Protein AF-A0A1X2GHH6-F1 (afdb_monomer_lite)

Structure (mmCIF, N/CA/C/O backbone):
data_AF-A0A1X2GHH6-F1
#
_entry.id   AF-A0A1X2GHH6-F1
#
loop_
_atom_site.group_PDB
_atom_site.id
_atom_site.type_symbol
_atom_site.label_atom_id
_atom_site.label_alt_id
_atom_site.label_comp_id
_atom_site.label_asym_id
_atom_site.label_entity_id
_atom_site.label_seq_id
_atom_site.pdbx_PDB_ins_code
_atom_site.Cartn_x
_atom_site.Cartn_y
_atom_site.Cartn_z
_atom_site.occupancy
_atom_site.B_iso_or_equiv
_atom_site.auth_seq_id
_atom_site.auth_comp_id
_atom_site.auth_asym_id
_atom_site.auth_atom_id
_atom_site.pdbx_PDB_model_num
ATOM 1 N N . ASP A 1 1 ? 2.804 -5.920 -7.739 1.00 80.75 1 ASP A N 1
ATOM 2 C CA . ASP A 1 1 ? 4.023 -5.298 -8.288 1.00 80.75 1 ASP A CA 1
ATOM 3 C C . ASP A 1 1 ? 3.810 -4.109 -9.209 1.00 80.75 1 ASP A C 1
ATOM 5 O O . ASP A 1 1 ? 4.453 -3.108 -8.964 1.00 80.75 1 ASP A O 1
ATOM 9 N N . LEU A 1 2 ? 2.935 -4.140 -10.224 1.00 93.12 2 LEU A N 1
ATOM 10 C CA . LEU A 1 2 ? 2.831 -3.019 -11.186 1.00 93.12 2 LEU A CA 1
ATOM 11 C C . LEU A 1 2 ? 1.982 -1.827 -10.734 1.00 93.12 2 LEU A C 1
ATOM 13 O O . LEU A 1 2 ? 2.171 -0.715 -11.226 1.00 93.12 2 LEU A O 1
ATOM 17 N N . ASN A 1 3 ? 1.027 -2.058 -9.833 1.00 95.56 3 ASN A N 1
ATOM 18 C CA . ASN A 1 3 ? 0.179 -1.008 -9.288 1.00 95.56 3 ASN A CA 1
ATOM 19 C C . ASN A 1 3 ? 0.596 -0.709 -7.837 1.00 95.56 3 ASN A C 1
ATOM 21 O O . ASN A 1 3 ? 0.378 -1.554 -6.964 1.00 95.56 3 ASN A O 1
ATOM 25 N N . PRO A 1 4 ? 1.149 0.482 -7.542 1.00 95.44 4 PRO A N 1
ATOM 26 C CA . PRO A 1 4 ? 1.655 0.816 -6.211 1.00 95.44 4 PRO A CA 1
ATOM 27 C C . PRO A 1 4 ? 0.557 0.899 -5.138 1.00 95.44 4 PRO A C 1
ATOM 29 O O . PRO A 1 4 ? 0.873 0.883 -3.949 1.00 95.44 4 PRO A O 1
ATOM 32 N N . ILE A 1 5 ? -0.728 0.967 -5.516 1.00 96.75 5 ILE A N 1
ATOM 33 C CA . ILE A 1 5 ? -1.829 0.950 -4.540 1.00 96.75 5 ILE A CA 1
ATOM 34 C C . ILE A 1 5 ? -1.916 -0.384 -3.784 1.00 96.75 5 ILE A C 1
ATOM 36 O O . ILE A 1 5 ? -2.366 -0.409 -2.640 1.00 96.75 5 ILE A O 1
ATOM 40 N N . GLU A 1 6 ? -1.454 -1.483 -4.387 1.00 96.94 6 GLU A N 1
ATOM 41 C CA . GLU A 1 6 ? -1.448 -2.801 -3.744 1.00 96.94 6 GLU A CA 1
ATOM 42 C C . GLU A 1 6 ? -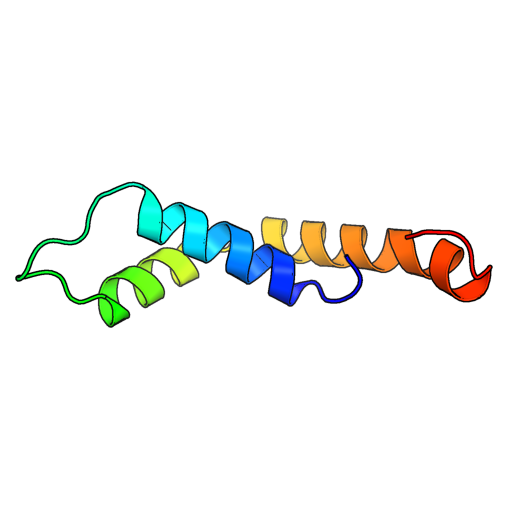0.509 -2.815 -2.531 1.00 96.94 6 GLU A C 1
ATOM 44 O O . GLU A 1 6 ? -0.876 -3.297 -1.456 1.00 96.94 6 GLU A O 1
ATOM 49 N N . GLU A 1 7 ? 0.663 -2.188 -2.662 1.00 97.38 7 GLU A N 1
ATOM 50 C CA . GLU A 1 7 ? 1.625 -2.018 -1.568 1.00 97.38 7 GLU A CA 1
ATOM 51 C C . GLU A 1 7 ? 1.073 -1.115 -0.459 1.00 97.38 7 GLU A C 1
ATOM 53 O O . GLU A 1 7 ? 1.231 -1.395 0.736 1.00 97.38 7 GLU A O 1
ATOM 58 N N . ALA A 1 8 ? 0.352 -0.056 -0.842 1.00 97.31 8 ALA A N 1
ATOM 59 C CA . ALA A 1 8 ? -0.335 0.806 0.111 1.00 97.31 8 ALA A CA 1
ATOM 60 C C . ALA A 1 8 ? -1.361 0.010 0.931 1.00 97.31 8 ALA A C 1
ATOM 62 O O . ALA A 1 8 ? -1.342 0.053 2.166 1.00 97.31 8 ALA A O 1
ATOM 63 N N . TRP A 1 9 ? -2.207 -0.786 0.270 1.00 97.69 9 TRP A N 1
ATOM 64 C CA . TRP A 1 9 ? -3.175 -1.643 0.951 1.00 97.69 9 TRP A CA 1
ATOM 65 C C . TRP A 1 9 ? -2.516 -2.733 1.792 1.00 97.69 9 TRP A C 1
ATOM 67 O O . TRP A 1 9 ? -3.041 -3.064 2.856 1.00 97.69 9 TRP A O 1
ATOM 77 N N . ALA A 1 10 ? -1.373 -3.281 1.377 1.00 97.44 10 ALA A N 1
ATOM 78 C CA . ALA A 1 10 ? -0.602 -4.213 2.194 1.00 97.44 10 ALA A CA 1
ATOM 79 C C . ALA A 1 10 ? -0.154 -3.558 3.511 1.00 97.44 10 ALA A C 1
ATOM 81 O O . ALA A 1 10 ? -0.431 -4.098 4.587 1.00 97.44 10 ALA A O 1
ATOM 82 N N . LYS A 1 11 ? 0.438 -2.355 3.456 1.00 97.81 11 LYS A N 1
ATOM 83 C CA . LYS A 1 11 ? 0.823 -1.598 4.659 1.00 97.81 11 LYS A CA 1
ATOM 84 C C . LYS A 1 11 ? -0.386 -1.268 5.536 1.00 97.81 11 LYS A C 1
ATOM 86 O O . LYS A 1 11 ? -0.339 -1.537 6.736 1.00 97.81 11 LYS A O 1
ATOM 91 N N . ILE A 1 12 ? -1.469 -0.741 4.961 1.00 98.00 12 ILE A N 1
ATOM 92 C CA . ILE A 1 12 ? -2.693 -0.371 5.696 1.00 98.00 12 ILE A CA 1
ATOM 93 C C . ILE A 1 12 ? -3.288 -1.592 6.403 1.00 98.00 12 ILE A C 1
ATOM 95 O O . ILE A 1 12 ? -3.524 -1.548 7.610 1.00 98.00 12 ILE A O 1
ATOM 99 N N . LYS A 1 13 ? -3.467 -2.713 5.691 1.00 97.25 13 LYS A N 1
ATOM 100 C CA . LYS A 1 13 ? -3.983 -3.959 6.281 1.00 97.25 13 LYS A CA 1
ATOM 101 C C . LYS A 1 13 ? -3.088 -4.456 7.409 1.00 97.25 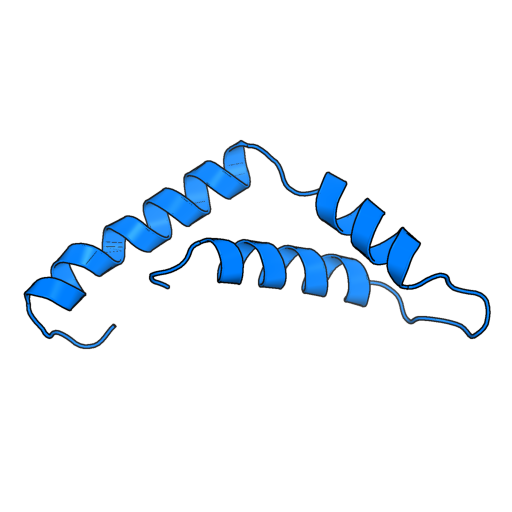13 LYS A C 1
ATOM 103 O O . LYS A 1 13 ? -3.606 -4.873 8.442 1.00 97.25 13 LYS A O 1
ATOM 108 N N . ASN A 1 14 ? -1.767 -4.395 7.235 1.00 97.44 14 ASN A N 1
ATOM 109 C CA . ASN A 1 14 ? -0.828 -4.789 8.280 1.00 97.44 14 ASN A CA 1
ATOM 110 C C . ASN A 1 14 ? -0.988 -3.925 9.531 1.00 97.44 14 ASN A C 1
ATOM 112 O O . ASN A 1 14 ? -0.986 -4.474 10.625 1.00 97.44 14 ASN A O 1
ATOM 116 N N . GLN A 1 15 ? -1.189 -2.609 9.393 1.00 96.88 15 GLN A N 1
ATOM 117 C CA . GLN A 1 15 ? -1.454 -1.735 10.541 1.00 96.88 15 GLN A CA 1
ATOM 118 C C . GLN A 1 15 ? -2.787 -2.057 11.224 1.00 96.88 15 GLN A C 1
ATOM 120 O O . GLN A 1 15 ? -2.812 -2.210 12.440 1.00 96.88 15 GLN A O 1
ATOM 125 N N . VAL A 1 16 ? -3.873 -2.224 10.460 1.00 96.38 16 VAL A N 1
ATOM 126 C CA . VAL A 1 16 ? -5.203 -2.552 11.010 1.00 96.38 16 VAL A CA 1
ATOM 127 C C . VAL A 1 16 ? -5.183 -3.882 11.770 1.00 96.38 16 VAL A C 1
ATOM 129 O O . VAL A 1 16 ? -5.836 -4.009 12.800 1.00 96.38 16 VAL A O 1
ATOM 132 N N . ARG A 1 17 ? -4.412 -4.865 11.290 1.00 95.50 17 ARG A N 1
ATOM 133 C CA . ARG A 1 17 ? -4.319 -6.213 11.875 1.00 95.50 17 ARG A CA 1
ATOM 134 C C . ARG A 1 17 ? -3.369 -6.325 13.068 1.00 95.50 17 ARG A C 1
ATOM 136 O O . ARG A 1 17 ? -3.344 -7.383 13.690 1.00 95.50 17 ARG A O 1
ATOM 143 N N . LYS A 1 18 ? -2.588 -5.286 13.393 1.00 94.38 18 LYS A N 1
ATOM 144 C CA . LYS A 1 18 ? -1.643 -5.325 14.528 1.00 94.38 18 LYS A CA 1
ATOM 145 C C . LYS A 1 18 ? -2.324 -5.637 15.853 1.00 94.38 18 LYS A C 1
ATOM 147 O O . LYS A 1 18 ? -1.710 -6.258 16.714 1.00 94.38 18 LYS A O 1
ATOM 152 N N . THR A 1 19 ? -3.564 -5.194 16.018 1.00 89.88 19 THR A N 1
ATOM 153 C CA . TH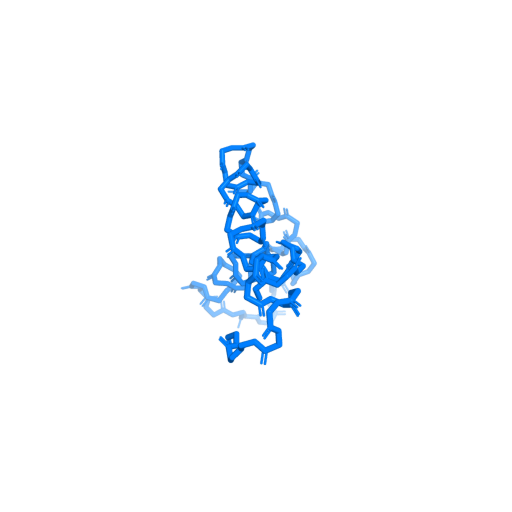R A 1 19 ? -4.376 -5.474 17.196 1.00 89.88 19 THR A CA 1
ATOM 154 C C . THR A 1 19 ? -5.709 -6.079 16.763 1.00 89.88 19 THR A C 1
ATOM 156 O O . THR A 1 19 ? -6.304 -5.612 15.787 1.00 89.88 19 THR A O 1
ATOM 159 N N . PRO A 1 20 ? -6.215 -7.108 17.467 1.00 91.88 20 PRO A N 1
ATOM 160 C CA . PRO A 1 20 ? -7.547 -7.635 17.208 1.00 91.88 20 PRO A CA 1
ATOM 161 C C . PRO A 1 20 ? -8.619 -6.541 17.285 1.00 91.88 20 PRO A C 1
ATOM 163 O O . PRO A 1 20 ? -8.486 -5.560 18.026 1.00 91.88 20 PRO A O 1
ATOM 166 N N . LEU A 1 21 ? -9.678 -6.712 16.499 1.00 91.69 21 LEU A N 1
ATOM 167 C CA . LEU A 1 21 ? -10.898 -5.922 16.628 1.00 91.69 21 LEU A CA 1
ATOM 168 C C . LEU A 1 21 ? -11.751 -6.525 17.746 1.00 91.69 21 LEU A C 1
ATOM 170 O O . LEU A 1 21 ? -11.928 -7.740 17.817 1.00 91.69 21 LEU A O 1
ATOM 174 N N . SER A 1 22 ? -12.280 -5.666 18.598 1.00 91.00 22 SER A N 1
ATOM 175 C CA . SER A 1 22 ? -13.329 -5.960 19.565 1.00 91.00 22 SER A CA 1
ATOM 176 C C . SER A 1 22 ? -14.684 -5.493 19.028 1.00 91.00 22 SER A C 1
ATOM 178 O O . SER A 1 22 ? -14.762 -4.746 18.054 1.00 91.00 22 SER A O 1
ATOM 180 N N . THR A 1 23 ? -15.773 -5.893 19.683 1.00 89.50 23 THR A N 1
ATOM 181 C CA . THR A 1 23 ? -17.140 -5.471 19.324 1.00 89.50 23 THR A CA 1
ATOM 182 C C . THR A 1 23 ? -17.380 -3.964 19.421 1.00 89.50 23 THR A C 1
ATOM 184 O O . THR A 1 23 ? -18.334 -3.478 18.826 1.00 89.50 23 THR A O 1
ATOM 187 N N . ASN A 1 24 ? -16.532 -3.228 20.146 1.00 90.19 24 ASN A N 1
ATOM 188 C CA . ASN A 1 24 ? -16.650 -1.777 20.311 1.00 90.19 24 ASN A CA 1
ATOM 189 C C . ASN A 1 24 ? -15.750 -0.988 19.346 1.00 90.19 24 ASN A C 1
ATOM 191 O O . ASN A 1 24 ? -15.747 0.240 19.390 1.00 90.19 24 ASN A O 1
ATOM 195 N N . ASP A 1 25 ? -14.956 -1.666 18.515 1.00 90.44 25 ASP A N 1
ATOM 196 C CA . ASP A 1 25 ? -14.043 -0.993 17.599 1.00 90.44 25 ASP A CA 1
ATOM 197 C C . ASP A 1 25 ? -14.741 -0.506 16.332 1.00 90.44 25 ASP A C 1
ATOM 199 O O . ASP A 1 25 ? -15.449 -1.252 15.656 1.00 90.44 25 ASP A O 1
ATOM 203 N N . ASP A 1 26 ? -14.438 0.733 15.950 1.00 94.00 26 ASP A N 1
ATOM 204 C CA . ASP A 1 26 ? -14.772 1.261 14.634 1.00 94.00 26 ASP A CA 1
ATOM 205 C C . ASP A 1 26 ? -13.686 0.876 13.618 1.00 94.00 26 ASP A C 1
ATOM 207 O O . ASP A 1 26 ? -12.584 1.439 13.583 1.00 94.00 26 ASP A O 1
ATOM 211 N N . LEU A 1 27 ? -14.006 -0.100 12.765 1.00 94.62 27 LEU A N 1
ATOM 212 C CA . LEU A 1 27 ? -13.124 -0.526 11.683 1.00 94.62 27 LEU A CA 1
ATOM 213 C C . LEU A 1 27 ? -12.803 0.628 10.722 1.00 94.62 27 LEU A C 1
ATOM 215 O O . LEU A 1 27 ? -11.662 0.730 10.269 1.00 94.62 27 LEU A O 1
ATOM 219 N N . ALA A 1 28 ? -13.770 1.500 10.419 1.00 95.94 28 ALA A N 1
ATOM 220 C CA . ALA A 1 28 ? -13.555 2.607 9.493 1.00 95.94 28 ALA A CA 1
ATOM 221 C C . ALA A 1 28 ? -12.559 3.617 10.077 1.00 95.94 28 ALA A C 1
ATOM 223 O O . ALA A 1 28 ? -11.593 3.982 9.403 1.00 95.94 28 ALA A O 1
ATOM 224 N N . GLY A 1 29 ? -12.720 3.986 11.349 1.00 96.12 29 GLY A N 1
ATOM 225 C CA . GLY A 1 29 ? -11.777 4.822 12.087 1.00 96.12 29 GLY A CA 1
ATOM 226 C C . GLY A 1 29 ? -10.369 4.226 12.152 1.00 96.12 29 GLY A C 1
ATOM 227 O O . GLY A 1 29 ? -9.392 4.926 11.879 1.00 96.12 29 GLY A O 1
ATOM 228 N N . ARG A 1 30 ? -10.235 2.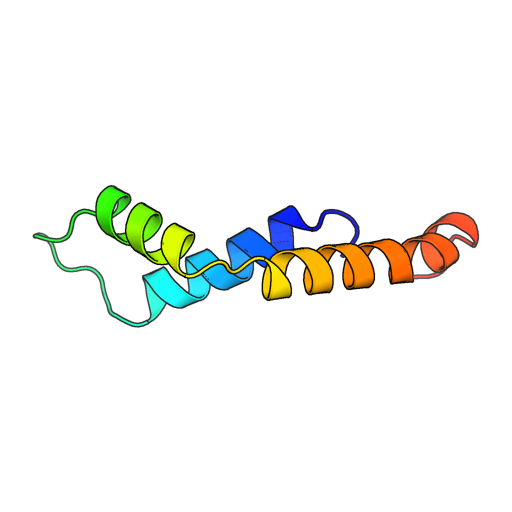917 12.412 1.00 95.75 30 ARG A N 1
ATOM 229 C CA . ARG A 1 30 ? -8.923 2.237 12.393 1.00 95.75 30 ARG A CA 1
ATOM 230 C C . ARG A 1 30 ? -8.281 2.223 11.006 1.00 95.75 30 ARG A C 1
ATOM 232 O O . ARG A 1 30 ? -7.069 2.411 10.903 1.00 95.75 30 ARG A O 1
ATOM 239 N N . ILE A 1 31 ? -9.061 2.016 9.943 1.00 97.19 31 ILE A N 1
ATOM 240 C CA . ILE A 1 31 ? -8.562 2.125 8.564 1.00 97.19 31 ILE A CA 1
ATOM 241 C C . ILE A 1 31 ? -8.091 3.556 8.300 1.00 97.19 31 ILE A C 1
ATOM 243 O O . ILE A 1 31 ? -6.995 3.741 7.776 1.00 97.19 31 ILE A O 1
ATOM 247 N N . GLN A 1 32 ? -8.868 4.564 8.703 1.00 97.75 32 GLN A N 1
ATOM 248 C CA . GLN A 1 32 ? -8.486 5.963 8.538 1.00 97.75 32 GLN A CA 1
ATOM 249 C C . GLN A 1 32 ? -7.168 6.264 9.262 1.00 97.75 32 GLN A C 1
ATOM 251 O O . GLN A 1 32 ? -6.269 6.864 8.676 1.00 97.75 32 GLN A O 1
ATOM 256 N N . GLU A 1 33 ? -6.991 5.779 10.488 1.00 96.62 33 GLU A N 1
ATOM 257 C CA . GLU A 1 33 ? -5.736 5.964 11.215 1.00 96.62 33 GLU A CA 1
ATOM 258 C C . GLU A 1 33 ? -4.560 5.242 10.548 1.00 96.62 33 GLU A C 1
ATOM 260 O O . GLU A 1 33 ? -3.500 5.827 10.331 1.00 96.62 33 GLU A O 1
ATOM 265 N N . ALA A 1 34 ? -4.765 4.005 10.097 1.00 97.69 34 ALA A N 1
ATOM 266 C CA . ALA A 1 34 ? -3.763 3.273 9.332 1.00 97.69 34 ALA A CA 1
ATOM 267 C C . ALA A 1 34 ? -3.369 3.990 8.027 1.00 97.69 34 ALA A C 1
ATOM 269 O O . ALA A 1 34 ? -2.195 3.958 7.650 1.00 97.69 34 ALA A O 1
ATOM 270 N N . THR A 1 35 ? -4.305 4.666 7.349 1.00 97.94 35 THR A N 1
ATOM 271 C CA . THR A 1 35 ? -3.990 5.460 6.148 1.00 97.94 35 THR A CA 1
ATOM 272 C C . THR A 1 35 ? -3.112 6.673 6.460 1.00 97.94 35 THR A C 1
ATOM 274 O O . THR A 1 35 ? -2.236 6.992 5.661 1.00 97.94 35 THR A O 1
ATOM 277 N N . ARG A 1 36 ? -3.250 7.299 7.640 1.00 97.81 36 ARG A N 1
ATOM 278 C CA . ARG A 1 36 ? -2.389 8.422 8.070 1.00 97.81 36 ARG A CA 1
ATOM 279 C C . ARG A 1 36 ? -0.936 8.006 8.314 1.00 97.81 36 ARG A C 1
ATOM 281 O O . ARG A 1 36 ? -0.040 8.838 8.236 1.00 97.81 36 ARG A O 1
ATOM 288 N N . MET A 1 37 ? -0.691 6.717 8.549 1.00 97.12 37 MET A N 1
ATOM 289 C CA . MET A 1 37 ? 0.652 6.142 8.709 1.00 97.12 37 MET A CA 1
ATOM 290 C C . MET A 1 37 ? 1.379 5.898 7.374 1.00 97.12 37 MET A C 1
ATOM 292 O O . MET A 1 37 ? 2.525 5.432 7.364 1.00 97.12 37 MET A O 1
ATOM 296 N N . VAL A 1 38 ? 0.724 6.164 6.240 1.00 98.00 38 VAL A N 1
ATOM 297 C CA . VAL A 1 38 ? 1.354 6.142 4.918 1.00 98.00 38 VAL A CA 1
ATOM 298 C C . VAL A 1 38 ? 2.099 7.454 4.704 1.00 98.00 38 VAL A C 1
ATOM 300 O O . VAL A 1 38 ? 1.514 8.533 4.720 1.00 98.00 38 VAL A O 1
ATOM 303 N N . THR A 1 39 ? 3.407 7.365 4.485 1.00 98.50 39 THR A N 1
ATOM 304 C CA . THR A 1 39 ? 4.267 8.533 4.300 1.00 98.50 39 THR A CA 1
ATOM 305 C C . THR A 1 39 ? 4.578 8.775 2.823 1.00 98.50 39 THR A C 1
ATOM 307 O O . THR A 1 39 ? 4.581 7.837 2.019 1.00 98.50 39 THR A O 1
ATOM 310 N N . PRO A 1 40 ? 4.974 10.003 2.443 1.00 98.44 40 PRO A N 1
ATOM 311 C CA . PRO A 1 40 ? 5.477 10.267 1.096 1.00 98.44 40 PRO A CA 1
ATOM 312 C C . PRO A 1 40 ? 6.690 9.405 0.710 1.00 98.44 40 PRO A C 1
ATOM 314 O O . PRO A 1 40 ? 6.898 9.122 -0.469 1.00 98.44 40 PRO A O 1
ATOM 317 N N . THR A 1 41 ? 7.512 8.995 1.684 1.00 98.56 41 THR A N 1
ATOM 318 C CA . THR A 1 41 ? 8.655 8.105 1.438 1.00 98.56 41 THR A CA 1
ATOM 319 C C . THR A 1 41 ? 8.196 6.708 1.047 1.00 98.56 41 THR A C 1
ATOM 321 O O . THR A 1 41 ? 8.747 6.161 0.094 1.00 98.56 41 THR A O 1
ATOM 324 N N . ASP A 1 42 ? 7.163 6.178 1.706 1.00 98.25 42 ASP A N 1
ATOM 325 C CA . ASP A 1 42 ? 6.559 4.902 1.320 1.00 98.25 42 ASP A CA 1
ATOM 326 C C . ASP A 1 42 ? 6.034 4.967 -0.119 1.00 98.25 42 ASP A C 1
ATOM 328 O O . ASP A 1 42 ? 6.429 4.157 -0.953 1.00 98.25 42 ASP A O 1
ATOM 332 N N . CYS A 1 43 ? 5.240 5.997 -0.444 1.00 98.12 43 CYS A N 1
ATOM 333 C CA . CYS A 1 43 ? 4.671 6.174 -1.782 1.00 98.12 43 CYS A CA 1
ATOM 334 C C . CYS A 1 43 ? 5.751 6.224 -2.870 1.00 98.12 43 CYS A C 1
ATOM 336 O O . CYS A 1 43 ? 5.635 5.560 -3.899 1.00 98.12 43 CYS A O 1
ATOM 338 N N . ARG A 1 44 ? 6.837 6.976 -2.639 1.00 98.38 44 ARG A N 1
ATOM 339 C CA . ARG A 1 44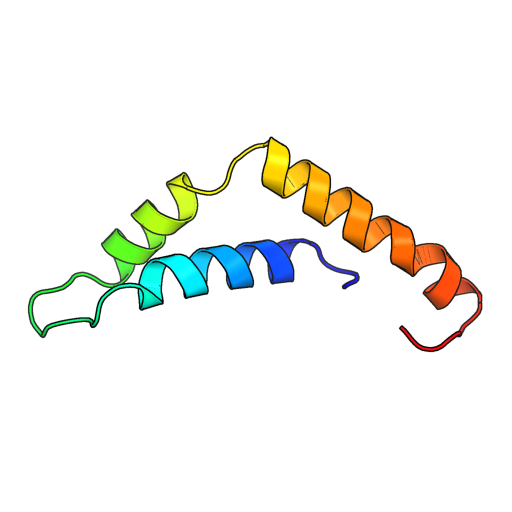 ? 7.980 7.015 -3.566 1.00 98.38 44 ARG A CA 1
ATOM 340 C C . ARG A 1 44 ? 8.661 5.654 -3.701 1.00 98.38 44 ARG A C 1
ATOM 342 O O . ARG A 1 44 ? 9.112 5.320 -4.793 1.00 98.38 44 ARG A O 1
ATOM 349 N N . GLY A 1 45 ? 8.769 4.894 -2.613 1.00 98.19 45 GLY A N 1
ATOM 350 C CA . GLY A 1 45 ? 9.296 3.531 -2.626 1.00 98.19 45 GLY A CA 1
ATOM 351 C C . GLY A 1 45 ? 8.450 2.606 -3.498 1.00 98.19 45 GLY A C 1
ATOM 352 O O . GLY A 1 45 ? 8.984 1.977 -4.405 1.00 98.19 45 GLY A O 1
ATOM 353 N N . TRP A 1 46 ? 7.1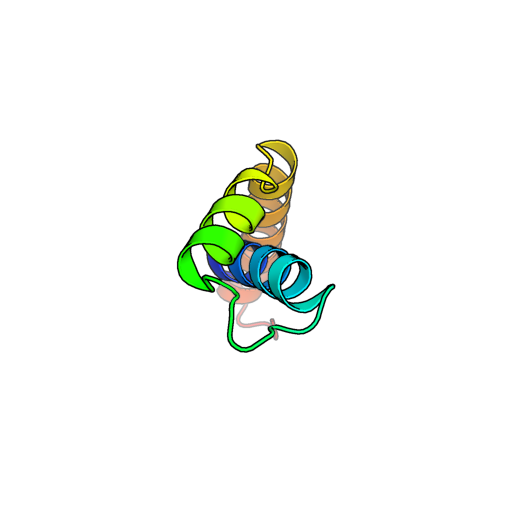32 2.596 -3.300 1.00 98.00 46 TRP A N 1
ATOM 354 C CA . TRP A 1 46 ? 6.202 1.746 -4.052 1.00 98.00 46 TRP A CA 1
ATOM 355 C C . TRP A 1 46 ? 6.113 2.106 -5.536 1.00 98.00 46 TRP A C 1
ATOM 357 O O . TRP A 1 46 ? 6.030 1.219 -6.384 1.00 98.00 46 TRP A O 1
ATOM 367 N N . LEU A 1 47 ? 6.194 3.399 -5.870 1.00 97.81 47 LEU A N 1
ATOM 368 C CA . LEU A 1 47 ? 6.297 3.849 -7.260 1.00 97.81 47 LEU A CA 1
ATOM 369 C C . LEU A 1 47 ? 7.568 3.311 -7.925 1.00 97.81 47 LEU A C 1
ATOM 371 O O . LEU A 1 47 ? 7.499 2.759 -9.019 1.00 97.81 47 LEU A O 1
ATOM 375 N N . ARG A 1 48 ? 8.725 3.427 -7.258 1.00 97.69 48 ARG A N 1
ATOM 376 C CA . ARG A 1 48 ? 9.997 2.889 -7.773 1.00 97.69 48 ARG A CA 1
ATOM 377 C C . ARG A 1 48 ? 9.970 1.372 -7.903 1.00 97.69 48 ARG A C 1
ATOM 379 O O . ARG A 1 48 ? 10.437 0.860 -8.915 1.00 97.69 48 ARG A O 1
ATOM 386 N N . HIS A 1 49 ? 9.403 0.683 -6.910 1.00 95.75 49 HIS A N 1
ATOM 387 C CA . HIS A 1 49 ? 9.165 -0.759 -6.956 1.00 95.75 49 HIS A CA 1
ATOM 388 C C . HIS A 1 49 ? 8.383 -1.110 -8.217 1.00 95.75 49 HIS A C 1
ATOM 390 O O . HIS A 1 49 ? 8.887 -1.863 -9.038 1.00 95.75 49 HIS A O 1
ATOM 396 N N . SER A 1 50 ? 7.247 -0.451 -8.456 1.00 96.25 50 SER A N 1
ATOM 397 C CA . SER A 1 50 ? 6.400 -0.705 -9.629 1.00 96.25 50 SER A CA 1
ATOM 398 C C . SER A 1 50 ? 7.116 -0.471 -10.960 1.00 96.25 50 SER A C 1
ATOM 400 O O . SER A 1 50 ? 7.066 -1.322 -11.846 1.00 96.25 50 SER A O 1
ATOM 402 N N . ILE A 1 51 ? 7.852 0.640 -11.079 1.00 96.12 51 ILE A N 1
ATOM 403 C CA . ILE A 1 51 ? 8.645 0.968 -12.274 1.00 96.12 51 ILE A CA 1
ATOM 404 C C . ILE A 1 51 ? 9.698 -0.111 -12.559 1.00 96.12 51 ILE A C 1
ATOM 406 O O . ILE A 1 51 ? 9.955 -0.420 -13.721 1.00 96.12 51 ILE A O 1
ATOM 410 N N . SER A 1 52 ? 10.285 -0.724 -11.525 1.00 95.75 52 SER A N 1
ATOM 411 C CA . SER A 1 52 ? 11.321 -1.752 -11.707 1.00 95.75 52 SER A CA 1
ATOM 412 C C . SER A 1 52 ? 10.827 -3.006 -12.443 1.00 95.75 52 SER A C 1
ATOM 414 O O . SER A 1 52 ? 11.627 -3.711 -13.057 1.00 95.75 52 SER A O 1
ATOM 416 N N . TYR A 1 53 ? 9.513 -3.254 -12.459 1.00 94.62 53 TYR A N 1
ATOM 417 C CA . TYR A 1 53 ? 8.910 -4.371 -13.188 1.00 94.62 53 TYR A CA 1
ATOM 418 C C . TYR A 1 53 ? 8.536 -4.030 -14.629 1.00 94.62 53 TYR A C 1
ATOM 420 O O . TYR A 1 53 ? 8.231 -4.939 -15.397 1.00 94.62 53 TYR A O 1
ATOM 428 N N . PHE A 1 54 ? 8.577 -2.756 -15.031 1.00 94.38 54 PHE A N 1
ATOM 429 C CA . PHE A 1 54 ? 8.162 -2.357 -16.379 1.00 94.38 54 PHE A CA 1
ATOM 430 C C . PHE A 1 54 ? 9.033 -3.005 -17.455 1.00 94.38 54 PHE A C 1
ATOM 432 O O . PHE A 1 54 ? 8.491 -3.502 -18.434 1.00 94.38 54 PHE A O 1
ATOM 439 N N . GLY A 1 55 ? 10.353 -3.082 -17.246 1.00 94.81 55 GLY A N 1
ATOM 440 C CA . GLY A 1 55 ? 11.255 -3.781 -18.171 1.00 94.81 55 GLY A CA 1
ATOM 441 C C . GLY A 1 55 ? 10.856 -5.246 -18.354 1.00 94.81 55 GLY A C 1
ATOM 442 O O . GLY A 1 55 ? 10.603 -5.678 -19.470 1.00 94.81 55 GLY A O 1
ATOM 443 N N . LYS A 1 56 ? 10.647 -5.972 -17.246 1.00 93.12 56 LYS A N 1
ATOM 444 C CA . LYS A 1 56 ? 10.195 -7.373 -17.286 1.00 93.12 56 LYS A CA 1
ATOM 445 C C . LYS A 1 56 ? 8.871 -7.543 -18.035 1.00 93.12 56 LYS A C 1
ATOM 447 O O . LYS A 1 56 ? 8.725 -8.500 -18.782 1.00 93.12 56 LYS A O 1
ATOM 452 N N . CYS A 1 57 ? 7.930 -6.611 -17.869 1.00 92.75 57 CYS A N 1
ATOM 453 C CA . CYS A 1 57 ? 6.656 -6.640 -18.595 1.00 92.75 57 CYS A CA 1
ATOM 454 C C . CYS A 1 57 ? 6.846 -6.473 -20.101 1.00 92.75 57 CYS A C 1
ATOM 456 O O . CYS A 1 57 ? 6.226 -7.193 -20.876 1.00 92.75 57 CYS A O 1
ATOM 458 N N . LEU A 1 58 ? 7.682 -5.513 -20.506 1.00 94.25 58 LEU A N 1
ATOM 459 C CA . LEU A 1 58 ? 7.968 -5.245 -21.915 1.00 94.25 58 LEU A CA 1
ATOM 460 C C . LEU A 1 58 ? 8.708 -6.416 -22.567 1.00 94.25 58 LEU A C 1
ATOM 462 O O . LEU A 1 58 ? 8.436 -6.746 -23.718 1.00 94.25 58 LEU A O 1
ATOM 466 N N . ASP A 1 59 ? 9.571 -7.081 -21.802 1.00 95.81 59 ASP A N 1
ATOM 467 C CA . ASP A 1 59 ? 10.314 -8.263 -22.235 1.00 95.81 59 ASP A CA 1
ATOM 468 C C . ASP A 1 59 ? 9.486 -9.560 -22.141 1.00 95.81 59 ASP A C 1
ATOM 470 O O . ASP A 1 59 ? 9.994 -10.638 -22.453 1.00 95.81 59 ASP A O 1
ATOM 474 N N . MET A 1 60 ? 8.223 -9.486 -21.692 1.00 91.12 60 MET A N 1
ATOM 475 C CA . MET A 1 60 ? 7.354 -10.641 -21.404 1.00 91.12 60 MET A CA 1
ATOM 476 C C . MET A 1 60 ? 8.008 -11.672 -20.464 1.00 91.12 60 MET A C 1
ATOM 478 O O . MET A 1 60 ? 7.671 -12.859 -20.473 1.00 91.12 60 MET A O 1
ATOM 482 N N . ALA A 1 61 ? 8.954 -11.217 -19.643 1.00 88.50 61 ALA A N 1
ATOM 483 C CA . ALA A 1 61 ? 9.620 -12.021 -18.639 1.00 88.50 61 ALA A CA 1
ATOM 484 C C . ALA A 1 61 ? 8.697 -12.214 -17.420 1.00 88.50 61 ALA A C 1
ATOM 486 O O . ALA A 1 61 ? 7.873 -11.343 -17.127 1.00 88.50 61 ALA A O 1
ATOM 487 N N . PRO A 1 62 ? 8.835 -13.323 -16.671 1.00 86.75 62 PRO A N 1
ATOM 488 C CA . PRO A 1 62 ? 8.088 -13.528 -15.436 1.00 86.75 62 PRO A CA 1
ATOM 489 C C . PRO A 1 62 ? 8.281 -12.367 -14.452 1.00 86.75 62 PRO A C 1
ATOM 491 O O . PRO A 1 62 ? 9.408 -11.910 -14.216 1.00 86.75 62 PRO A O 1
ATOM 494 N N . ILE A 1 63 ? 7.163 -11.903 -13.895 1.00 80.88 63 ILE A N 1
ATOM 495 C CA . ILE A 1 63 ? 7.064 -10.774 -12.964 1.00 80.88 63 ILE A CA 1
ATOM 496 C C . ILE A 1 63 ? 6.968 -11.324 -11.548 1.00 80.88 63 ILE A C 1
ATOM 498 O O . ILE A 1 63 ? 6.094 -12.195 -11.334 1.00 80.88 63 ILE A O 1
#

Foldseek 3Di:
DQDLVVVLVVQLVVQLPPDDDDPPDDSVVSSVVSNVVDDPVSSVVSNVVNVVCVVCVVVVHDD

Organism: NCBI:txid101127

Secondary structure (DSSP, 8-state):
---HHHHHHHHHHHHHTTSPPPTT--HHHHHHHHHHT--HHHHHHHHHHHHHTHHHHHTT---

Radius of gyration: 15.3 Å; chains: 1; bounding box: 28×24×42 Å

InterPro domains:
  IPR036397 Ribonuclease H superfamily [G3DSA:3.30.420.10] (1-61)

Sequence (63 aa):
DLNPIEEAWAKIKNQVRKTPLSTNDDLAGRIQEATRMVTPTDCRGWLRHSISYFGKCLDMAPI

pLDDT: mean 95.02, std 3.79, range [80.75, 98.56]